Protein AF-A0A1Z5AXF0-F1 (afdb_monomer)

InterPro domains:
  IPR000525 Initiator Rep protein, WH1 domain [PF01051] (24-127)
  IPR036388 Winged helix-like DNA-binding domain superfamily [G3DSA:1.10.10.10] (21-133)
  IPR036390 Winged helix DNA-binding domain superfamily [SSF46785] (20-128)

Radius of gyration: 20.77 Å; Cα contacts (8 Å, |Δi|>4): 131; chains: 1; bounding box: 60×28×51 Å

Organism: Carnobacterium maltaromaticum (NCBI:txid2751)

Secondary structure (DSSP, 8-state):
-HHHHHHHHHHHHHHHHHHHHHHHHHHHHHHHHHHHTS-HHHHHHHHHHHHT--SSS--TTSEEEEEHHHHHHHTT--TTTHHHHHHHHHHHHHHH--EEEEEEETTEEEEEEE-SS-EEEE-SSSSEEEEE-

Sequence (133 aa):
MSSITEKAKNQKQVLTLNELSKRKVVEHNSLITSIAKMDKTPLKMFELAVSCINTEEPPKDNTVYLSKRDLFAFFKVSDNDKHSRFKEAVEKMQKTAYFQIKEVKEKGYEMTSIVPIPTVKWNSYNDELLIRV

Mean predicted aligned error: 8.21 Å

Nearest PDB structures (foldseek):
  6h24-assembly1_B  TM=7.010E-01  e=8.146E-05  Sphinx1.76-related DNA
  1hkq-assembly1_B  TM=7.388E-01  e=2.114E-04  Pseudomonas savastanoi
  6h24-assembly1_A  TM=6.659E-01  e=1.984E-04  Sphinx1.76-related DNA
  3hif-assembly1_A  TM=3.927E-01  e=2.424E+00  Escherichia coli

Foldseek 3Di:
DVVVVVVVVVVVVVVVVVVVVVVVVVVVVQQVVLLVQADPLLNVVVVVQVVQADPVDGDPQQKGKDFLVVSLVVVVDDPPCSVVVVVVSVVSNQPSRKGWDWDADPVGIDIDIDGQFPDWDDDDPDRIIMTHD

Structure (mmCIF, N/CA/C/O backbone):
data_AF-A0A1Z5AXF0-F1
#
_entry.id   AF-A0A1Z5AXF0-F1
#
loop_
_atom_site.group_PDB
_atom_site.id
_atom_site.type_symbol
_atom_site.label_atom_id
_atom_site.label_alt_id
_atom_site.label_comp_id
_atom_site.label_asym_id
_atom_site.label_entity_id
_atom_site.label_seq_id
_atom_site.pdbx_PDB_ins_code
_atom_site.Cartn_x
_atom_site.Cartn_y
_atom_site.Cartn_z
_atom_site.occupancy
_atom_site.B_iso_or_equiv
_atom_site.auth_seq_id
_atom_site.auth_comp_id
_atom_site.auth_asym_id
_atom_site.auth_atom_id
_atom_site.pdbx_PDB_model_num
ATOM 1 N N . MET A 1 1 ? -40.321 -13.750 31.524 1.00 54.62 1 MET A N 1
ATOM 2 C CA . MET A 1 1 ? -38.941 -13.251 31.739 1.00 54.62 1 MET A CA 1
ATOM 3 C C . MET A 1 1 ? -38.012 -13.456 30.538 1.00 54.6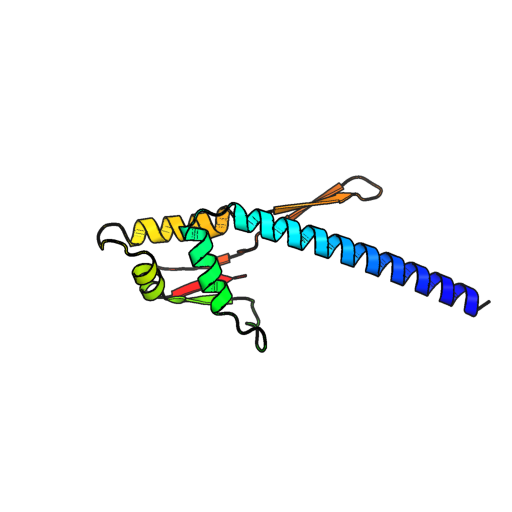2 1 MET A C 1
ATOM 5 O O . MET A 1 1 ? -37.090 -12.667 30.406 1.00 54.62 1 MET A O 1
ATOM 9 N N . SER A 1 2 ? -38.256 -14.413 29.630 1.00 60.00 2 SER A N 1
ATOM 10 C CA . SER A 1 2 ? -37.403 -14.650 28.445 1.00 60.00 2 SER A CA 1
ATOM 11 C C . SER A 1 2 ? -37.353 -13.478 27.449 1.00 60.00 2 SER A C 1
ATOM 13 O O . SER A 1 2 ? -36.277 -13.109 26.988 1.00 60.00 2 SER A O 1
ATOM 15 N N . SER A 1 3 ? -38.488 -12.826 27.176 1.00 61.31 3 SER A N 1
ATOM 16 C CA . SER A 1 3 ? -38.587 -11.756 26.165 1.00 61.31 3 SER A CA 1
ATOM 17 C C . SER A 1 3 ? -37.840 -10.462 26.530 1.00 61.31 3 SER A C 1
ATOM 19 O O . SER A 1 3 ? -37.501 -9.669 25.654 1.00 61.31 3 SER A O 1
ATOM 21 N N . ILE A 1 4 ? -37.584 -1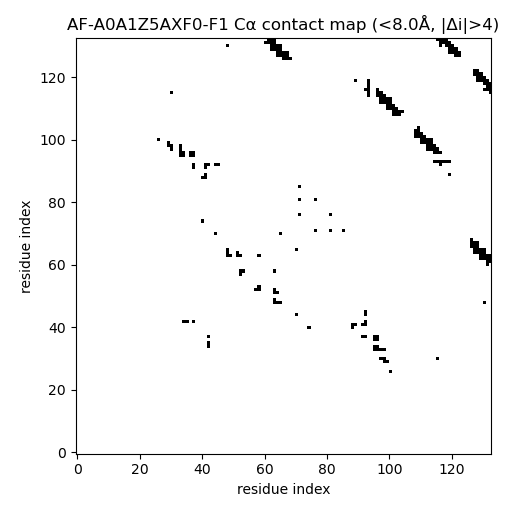0.221 27.822 1.00 65.12 4 ILE A N 1
ATOM 22 C CA . ILE A 1 4 ? -36.864 -9.028 28.307 1.00 65.12 4 ILE A CA 1
ATOM 23 C C . ILE A 1 4 ? -35.355 -9.212 28.106 1.00 65.12 4 ILE A C 1
ATOM 25 O O . ILE A 1 4 ? -34.673 -8.300 27.638 1.00 65.12 4 ILE A O 1
ATOM 29 N N . THR A 1 5 ? -34.842 -10.412 28.386 1.00 67.44 5 THR A N 1
ATOM 30 C CA . THR A 1 5 ? -33.434 -10.774 28.179 1.00 67.44 5 THR A CA 1
ATOM 31 C C . THR A 1 5 ? -33.061 -10.752 26.696 1.00 67.44 5 THR A C 1
ATOM 33 O O . THR A 1 5 ? -31.979 -10.292 26.335 1.00 67.44 5 THR A O 1
ATOM 36 N N . GLU A 1 6 ? -33.978 -11.180 25.827 1.00 72.19 6 GLU A N 1
ATOM 37 C CA . GLU A 1 6 ? -33.803 -11.166 24.373 1.00 72.19 6 GLU A CA 1
ATOM 38 C C . GLU A 1 6 ? -33.779 -9.736 23.802 1.00 72.19 6 GLU A C 1
ATOM 40 O O . GLU A 1 6 ? -32.862 -9.383 23.060 1.00 72.19 6 GLU A O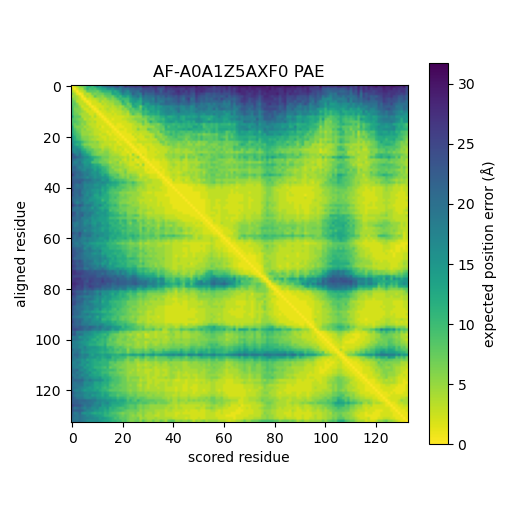 1
ATOM 45 N N . LYS A 1 7 ? -34.696 -8.856 24.240 1.00 75.12 7 LYS A N 1
ATOM 46 C CA . LYS A 1 7 ? -34.666 -7.425 23.880 1.00 75.12 7 LYS A CA 1
ATOM 47 C C . LYS A 1 7 ? -33.379 -6.729 24.338 1.00 75.12 7 LYS A C 1
ATOM 49 O O . LYS A 1 7 ? -32.808 -5.960 23.567 1.00 75.12 7 LYS A O 1
ATOM 54 N N . ALA A 1 8 ? -32.893 -7.015 25.548 1.00 73.75 8 ALA A N 1
ATOM 55 C CA . ALA A 1 8 ? -31.642 -6.449 26.062 1.00 73.75 8 ALA A CA 1
ATOM 56 C C . ALA A 1 8 ? -30.404 -6.945 25.287 1.00 73.75 8 ALA A C 1
ATOM 58 O O . ALA A 1 8 ? -29.482 -6.170 25.027 1.00 73.75 8 ALA A O 1
ATOM 59 N N . LYS A 1 9 ? -30.384 -8.221 24.878 1.00 77.81 9 LYS A N 1
ATOM 60 C CA . LYS A 1 9 ? -29.317 -8.789 24.038 1.00 77.81 9 LYS A CA 1
ATOM 61 C C . LYS A 1 9 ? -29.307 -8.153 22.644 1.00 77.81 9 LYS A C 1
ATOM 63 O O . LYS A 1 9 ? -28.245 -7.745 22.180 1.00 77.81 9 LYS A O 1
ATOM 68 N N . ASN A 1 10 ? -30.482 -7.980 22.036 1.00 77.00 10 ASN A N 1
ATOM 69 C CA . ASN A 1 10 ? -30.625 -7.325 20.735 1.00 77.00 10 ASN A CA 1
ATOM 70 C C . ASN A 1 10 ? -30.188 -5.852 20.791 1.00 77.00 10 ASN A C 1
ATOM 72 O O . ASN A 1 10 ? -29.467 -5.398 19.909 1.00 77.00 10 ASN A O 1
ATOM 76 N N . GLN A 1 11 ? -30.536 -5.113 21.852 1.00 77.25 11 GLN A N 1
ATOM 77 C CA . GLN A 1 11 ? -30.069 -3.732 22.041 1.00 77.25 11 GLN A CA 1
ATOM 78 C C . GLN A 1 11 ? -28.542 -3.636 22.162 1.00 77.25 11 GLN A C 1
ATOM 80 O O . GLN A 1 11 ? -27.938 -2.780 21.518 1.00 77.25 11 GLN A O 1
ATOM 85 N N . LYS A 1 12 ? -27.902 -4.534 22.926 1.00 78.81 12 LYS A N 1
ATOM 86 C CA . LYS A 1 12 ? -26.432 -4.591 23.005 1.00 78.81 12 LYS A CA 1
ATOM 87 C C . LYS A 1 12 ? -25.799 -4.884 21.644 1.00 78.81 12 LYS A C 1
ATOM 89 O O . LYS A 1 12 ? -24.860 -4.196 21.268 1.00 78.81 12 LYS A O 1
ATOM 94 N N . GLN A 1 13 ? -26.343 -5.836 20.886 1.00 77.69 13 GLN A N 1
ATOM 95 C CA . GLN A 1 13 ? -25.846 -6.172 19.548 1.00 77.69 13 GLN A CA 1
ATOM 96 C C . GLN A 1 13 ? -25.960 -4.990 18.571 1.00 77.69 13 GLN A C 1
ATOM 98 O O . GLN A 1 13 ? -25.030 -4.730 17.809 1.00 77.69 13 GLN A O 1
ATOM 103 N N . VAL A 1 14 ? -27.063 -4.236 18.622 1.00 79.50 14 VAL A N 1
ATOM 104 C CA . VAL A 1 14 ? -27.257 -3.023 17.807 1.00 79.50 14 VAL A CA 1
ATOM 105 C C . VAL A 1 14 ? -26.248 -1.930 18.176 1.00 79.50 14 VAL A C 1
ATOM 107 O O . VAL A 1 14 ? -25.691 -1.291 17.285 1.00 79.50 14 VAL A O 1
ATOM 110 N N . LEU A 1 15 ? -25.960 -1.736 19.468 1.00 79.62 15 LEU A N 1
ATOM 111 C CA . LEU A 1 15 ? -24.927 -0.794 19.917 1.00 79.62 15 LEU A CA 1
ATOM 112 C C . LEU A 1 15 ? -23.542 -1.183 19.384 1.00 79.62 15 LEU A C 1
ATOM 114 O O . LEU A 1 15 ? -22.855 -0.334 18.821 1.00 79.62 15 LEU A O 1
ATOM 118 N N . THR A 1 16 ? -23.172 -2.465 19.462 1.00 81.00 16 THR A N 1
ATOM 119 C CA . THR A 1 16 ? -21.890 -2.958 18.933 1.00 81.00 16 THR A CA 1
ATOM 120 C C . THR A 1 16 ? -21.777 -2.762 17.419 1.00 81.00 16 THR A C 1
ATOM 122 O O . THR A 1 16 ? -20.742 -2.320 16.927 1.00 81.00 16 THR A O 1
ATOM 125 N N . LEU A 1 17 ? -22.845 -3.032 16.661 1.00 83.06 17 LEU A N 1
ATOM 126 C CA . LEU A 1 17 ? -22.873 -2.794 15.211 1.00 83.06 17 LEU A CA 1
ATOM 127 C C . LEU A 1 17 ? -22.703 -1.306 14.864 1.00 83.06 17 LEU A C 1
ATOM 129 O O . LEU A 1 17 ? -22.012 -0.976 13.900 1.00 83.06 17 LEU A O 1
ATOM 133 N N . ASN A 1 18 ? -23.286 -0.407 15.662 1.00 83.06 18 ASN A N 1
ATOM 134 C CA . ASN A 1 18 ? -23.139 1.038 15.484 1.00 83.06 18 ASN A CA 1
ATOM 135 C C . ASN A 1 18 ? -21.723 1.537 15.808 1.00 83.06 18 ASN A C 1
ATOM 137 O O . ASN A 1 18 ? -21.231 2.463 15.165 1.00 83.06 18 ASN A O 1
ATOM 141 N N . GLU A 1 19 ? -21.052 0.953 16.797 1.00 84.88 19 GLU A N 1
ATOM 142 C CA . GLU A 1 19 ? -19.652 1.279 17.094 1.00 84.88 19 GLU A CA 1
ATOM 143 C C . GLU A 1 19 ? -18.715 0.788 15.986 1.00 84.88 19 GLU A C 1
ATOM 145 O O . GLU A 1 19 ? -17.863 1.548 15.521 1.00 84.88 19 GLU A O 1
ATOM 150 N N . LEU A 1 20 ? -18.934 -0.432 15.482 1.00 81.75 20 LEU A N 1
ATOM 151 C CA . LEU A 1 20 ? -18.200 -0.974 14.336 1.00 81.75 20 LEU A CA 1
ATOM 152 C C . LEU A 1 20 ? -18.393 -0.122 13.075 1.00 81.75 20 LEU A C 1
ATOM 154 O O . LEU A 1 20 ? -17.428 0.138 12.355 1.00 81.75 20 LEU A O 1
ATOM 158 N N . SER A 1 21 ? -19.613 0.355 12.810 1.00 81.50 21 SER A N 1
ATOM 159 C CA . SER A 1 21 ? -19.879 1.199 11.642 1.00 81.50 21 SER A CA 1
ATOM 160 C C . SER A 1 21 ? -19.183 2.560 11.748 1.00 81.50 21 SER A C 1
ATOM 162 O O . SER A 1 21 ? -18.541 2.988 10.788 1.00 81.50 21 SER A O 1
ATOM 164 N N . LYS A 1 22 ? -19.207 3.207 12.922 1.00 84.38 22 LYS A N 1
ATOM 165 C CA . LYS A 1 22 ? -18.455 4.449 13.181 1.00 84.38 22 LYS A CA 1
ATOM 166 C C . LYS A 1 22 ? -16.952 4.249 13.018 1.00 84.38 22 LYS A C 1
ATOM 168 O O . LYS A 1 22 ? -16.304 5.066 12.366 1.00 84.38 22 LYS A O 1
ATOM 173 N N . ARG A 1 23 ? -16.405 3.158 13.562 1.00 81.25 23 ARG A N 1
ATOM 174 C CA . ARG A 1 23 ? -14.986 2.811 13.417 1.00 81.25 23 ARG A CA 1
ATOM 175 C C . ARG A 1 23 ? -14.600 2.654 11.947 1.00 81.25 23 ARG A C 1
ATOM 177 O O . ARG A 1 23 ? -13.639 3.280 11.513 1.00 81.25 23 ARG A O 1
ATOM 184 N N . LYS A 1 24 ? -15.405 1.930 11.164 1.00 82.19 24 LYS A N 1
ATOM 185 C CA . LYS A 1 24 ? -15.194 1.757 9.719 1.00 82.19 24 LYS A CA 1
ATOM 186 C C . LYS A 1 24 ? -15.190 3.090 8.959 1.00 82.19 24 LYS A C 1
ATOM 188 O O . LYS A 1 24 ? -14.355 3.296 8.084 1.00 82.19 24 LYS A O 1
ATOM 193 N N . VAL A 1 25 ? -16.086 4.022 9.301 1.00 80.69 25 VAL A N 1
ATOM 194 C CA . VAL A 1 25 ? -16.116 5.366 8.689 1.00 80.69 25 VAL A CA 1
ATOM 195 C C . VAL A 1 25 ? -14.849 6.161 9.021 1.00 80.69 25 VAL A C 1
ATOM 197 O O . VAL A 1 25 ? -14.257 6.776 8.135 1.00 80.69 25 VAL A O 1
ATOM 200 N N . VAL A 1 26 ? -14.404 6.130 10.281 1.00 79.19 26 VAL A N 1
ATOM 201 C CA . VAL A 1 26 ? -13.167 6.804 10.712 1.00 79.19 26 VAL A CA 1
ATOM 202 C C . VAL A 1 26 ? -11.943 6.210 10.011 1.00 79.19 26 VAL A C 1
ATOM 204 O O . VAL A 1 26 ? -11.090 6.958 9.532 1.00 79.19 26 VAL A O 1
ATOM 207 N N . GLU A 1 27 ? -11.875 4.884 9.903 1.00 82.31 27 GLU A N 1
ATOM 208 C CA . GLU A 1 27 ? -10.823 4.155 9.189 1.00 82.31 27 GLU A CA 1
ATOM 209 C C . GLU A 1 27 ? -10.750 4.550 7.712 1.00 82.31 27 GLU A C 1
ATOM 211 O O . GLU A 1 27 ? -9.681 4.931 7.238 1.00 82.31 27 GLU A O 1
ATOM 216 N N . HIS A 1 28 ? -11.880 4.553 6.998 1.00 82.62 28 HIS A N 1
ATOM 217 C CA . HIS A 1 28 ? -11.924 4.961 5.592 1.00 82.62 28 HIS A CA 1
ATOM 218 C C . HIS A 1 28 ? -11.469 6.409 5.388 1.00 82.62 28 HIS A C 1
ATOM 220 O O . HIS A 1 28 ? -10.638 6.680 4.524 1.00 82.62 28 HIS A O 1
ATOM 226 N N . ASN A 1 29 ? -11.969 7.342 6.199 1.00 79.56 29 ASN A N 1
ATOM 227 C CA . ASN A 1 29 ? -11.598 8.753 6.081 1.00 79.56 29 ASN A CA 1
ATOM 228 C C . ASN A 1 29 ? -10.103 8.965 6.356 1.00 79.56 29 ASN A C 1
ATOM 230 O O . ASN A 1 29 ? -9.442 9.764 5.685 1.00 79.56 29 ASN A O 1
ATOM 234 N N . SER A 1 30 ? -9.559 8.220 7.319 1.00 84.00 30 SER A N 1
ATOM 235 C CA . SER A 1 30 ? -8.139 8.273 7.666 1.00 84.00 30 SER A CA 1
ATOM 236 C C . SER A 1 30 ? -7.268 7.667 6.565 1.00 84.00 30 SER A C 1
ATOM 238 O O . SER A 1 30 ? -6.242 8.251 6.220 1.00 84.00 30 SER A O 1
ATOM 240 N N . LEU A 1 31 ? -7.703 6.556 5.959 1.00 83.12 31 LEU A N 1
ATOM 241 C CA . LEU A 1 31 ? -7.052 5.936 4.806 1.00 83.12 31 LEU A CA 1
ATOM 242 C C . LEU A 1 31 ? -7.017 6.886 3.601 1.00 83.12 31 LEU A C 1
ATOM 244 O O . LEU A 1 31 ? -5.942 7.125 3.056 1.00 83.12 31 LEU A O 1
ATOM 248 N N . ILE A 1 32 ? -8.154 7.488 3.233 1.00 82.88 32 ILE A N 1
ATOM 249 C CA . ILE A 1 32 ? -8.250 8.457 2.124 1.00 82.88 32 ILE A CA 1
ATOM 250 C C . ILE A 1 32 ? -7.298 9.632 2.361 1.00 82.88 32 ILE A C 1
ATOM 252 O O . ILE A 1 32 ? -6.515 9.996 1.485 1.00 82.88 32 ILE A O 1
ATOM 256 N N . THR A 1 33 ? -7.318 10.194 3.571 1.00 82.56 33 THR A N 1
ATOM 257 C CA . THR A 1 33 ? -6.448 11.320 3.939 1.00 82.56 33 THR A CA 1
ATOM 258 C C . THR A 1 33 ? -4.970 10.925 3.916 1.00 82.56 33 THR A C 1
ATOM 260 O O . THR A 1 33 ? -4.124 11.729 3.540 1.00 82.56 33 THR A O 1
ATOM 263 N N . SER A 1 34 ? -4.639 9.694 4.314 1.00 81.94 34 SER A N 1
ATOM 264 C CA . SER A 1 34 ? -3.271 9.171 4.287 1.00 81.94 34 SER A CA 1
ATOM 265 C C . SER A 1 34 ? -2.755 9.005 2.856 1.00 81.94 34 SER A C 1
ATOM 267 O O . SER A 1 34 ? -1.656 9.457 2.545 1.00 81.94 34 SER A O 1
ATOM 269 N N . ILE A 1 35 ? -3.579 8.451 1.962 1.00 81.62 35 ILE A N 1
ATOM 270 C CA . ILE A 1 35 ? -3.251 8.307 0.537 1.00 81.62 35 ILE A CA 1
ATOM 271 C C . ILE A 1 35 ? -3.089 9.685 -0.122 1.00 81.62 35 ILE A C 1
ATOM 273 O O . ILE A 1 35 ? -2.152 9.888 -0.889 1.00 81.62 35 ILE A O 1
ATOM 277 N N . ALA A 1 36 ? -3.921 10.668 0.234 1.00 81.00 36 ALA A N 1
ATOM 278 C CA . ALA A 1 36 ? -3.821 12.033 -0.288 1.00 81.00 36 ALA A CA 1
ATOM 279 C C . ALA A 1 36 ? -2.513 12.763 0.089 1.00 81.00 36 ALA A C 1
ATOM 281 O O . ALA A 1 36 ? -2.166 13.751 -0.554 1.00 81.00 36 ALA A O 1
ATOM 282 N N . LYS A 1 37 ? -1.771 12.294 1.105 1.00 83.00 37 LYS A N 1
ATOM 283 C CA . LYS A 1 37 ? -0.446 12.836 1.465 1.00 83.00 37 LYS A CA 1
ATOM 284 C C . LYS A 1 37 ? 0.676 12.343 0.548 1.00 83.00 37 LYS A C 1
ATOM 286 O O . LYS A 1 37 ? 1.795 12.838 0.658 1.00 83.00 37 LYS A O 1
ATOM 291 N N . MET A 1 38 ? 0.421 11.352 -0.307 1.00 85.19 38 MET A N 1
ATOM 292 C CA . MET A 1 38 ? 1.420 10.841 -1.239 1.00 85.19 38 MET A CA 1
ATOM 293 C C . MET A 1 38 ? 1.757 11.866 -2.326 1.00 85.19 38 MET A C 1
ATOM 295 O O . MET A 1 38 ? 0.872 12.476 -2.925 1.00 85.19 38 MET A O 1
ATOM 299 N N . ASP A 1 39 ? 3.045 11.976 -2.657 1.00 85.50 39 ASP A N 1
ATOM 300 C CA . ASP A 1 39 ? 3.485 12.670 -3.867 1.00 85.50 39 ASP A CA 1
ATOM 301 C C . ASP A 1 39 ? 2.892 12.002 -5.122 1.00 85.50 39 ASP A C 1
ATOM 303 O O . ASP A 1 39 ? 2.594 10.804 -5.137 1.00 85.50 39 ASP A O 1
ATOM 3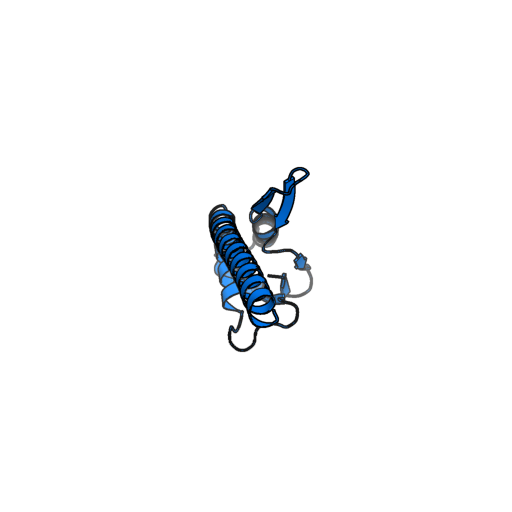07 N N . LYS A 1 40 ? 2.802 12.757 -6.225 1.00 86.88 40 LYS A N 1
ATOM 308 C CA . LYS A 1 40 ? 2.199 12.311 -7.497 1.00 86.88 40 LYS A CA 1
ATOM 309 C C . LYS A 1 40 ? 2.700 10.942 -7.980 1.00 86.88 40 LYS A C 1
ATOM 311 O O . LYS A 1 40 ? 1.911 10.144 -8.476 1.00 86.88 40 LYS A O 1
ATOM 316 N N . THR A 1 41 ? 4.001 10.676 -7.862 1.00 86.00 41 THR A N 1
ATOM 317 C CA . THR A 1 41 ? 4.609 9.425 -8.344 1.00 86.00 41 THR A CA 1
ATOM 318 C C . THR A 1 41 ? 4.238 8.222 -7.461 1.00 86.00 41 THR A C 1
ATOM 320 O O . THR A 1 41 ? 3.650 7.286 -8.002 1.00 86.00 41 THR A O 1
ATOM 323 N N . PRO A 1 42 ? 4.490 8.231 -6.135 1.00 87.62 42 PRO A N 1
ATOM 324 C CA . PRO A 1 42 ? 3.964 7.228 -5.207 1.00 87.62 42 PRO A CA 1
ATOM 325 C C . PRO A 1 42 ? 2.460 6.970 -5.325 1.00 87.62 42 PRO A C 1
ATOM 327 O O . PRO A 1 42 ? 2.049 5.814 -5.395 1.00 87.62 42 PRO A O 1
ATOM 330 N N . LEU A 1 43 ? 1.647 8.030 -5.413 1.00 88.50 43 LEU A N 1
ATOM 331 C CA . LEU A 1 43 ? 0.197 7.903 -5.558 1.00 88.50 43 LEU A CA 1
ATOM 332 C C . LEU A 1 43 ? -0.160 7.120 -6.820 1.00 88.50 43 LEU A C 1
ATOM 334 O O . LEU A 1 43 ? -0.982 6.209 -6.788 1.00 88.50 43 LEU A O 1
ATOM 338 N N . LYS A 1 44 ? 0.505 7.429 -7.935 1.00 87.06 44 LYS A N 1
ATOM 339 C CA . LYS A 1 44 ? 0.210 6.780 -9.206 1.00 87.06 44 LYS A CA 1
ATOM 340 C C . LYS A 1 44 ? 0.679 5.326 -9.270 1.00 87.06 44 LYS A C 1
ATOM 342 O O . LYS A 1 44 ? 0.019 4.504 -9.899 1.00 87.06 44 LYS A O 1
ATOM 347 N N . MET A 1 45 ? 1.783 5.000 -8.595 1.00 86.75 45 MET A N 1
ATOM 348 C CA . MET A 1 45 ? 2.200 3.610 -8.387 1.00 86.75 45 MET A CA 1
ATOM 349 C C . MET A 1 45 ? 1.170 2.827 -7.581 1.00 86.75 45 MET A C 1
ATOM 351 O O . MET A 1 45 ? 0.842 1.702 -7.944 1.00 86.75 45 MET A O 1
ATOM 355 N N . PHE A 1 46 ? 0.655 3.430 -6.509 1.00 87.88 46 PHE A N 1
ATOM 356 C CA . PHE A 1 46 ? -0.371 2.815 -5.680 1.00 87.88 46 PHE A CA 1
ATOM 357 C C . PHE A 1 46 ? -1.667 2.588 -6.467 1.00 87.88 46 PHE A C 1
ATOM 359 O O . PHE A 1 46 ? -2.209 1.488 -6.439 1.00 87.88 46 PHE A O 1
ATOM 366 N N . GLU A 1 47 ? -2.123 3.576 -7.241 1.00 87.81 47 GLU A N 1
ATOM 367 C CA . GLU A 1 47 ? -3.270 3.414 -8.144 1.00 87.81 47 GLU A CA 1
ATOM 368 C C . GLU A 1 47 ? -3.068 2.264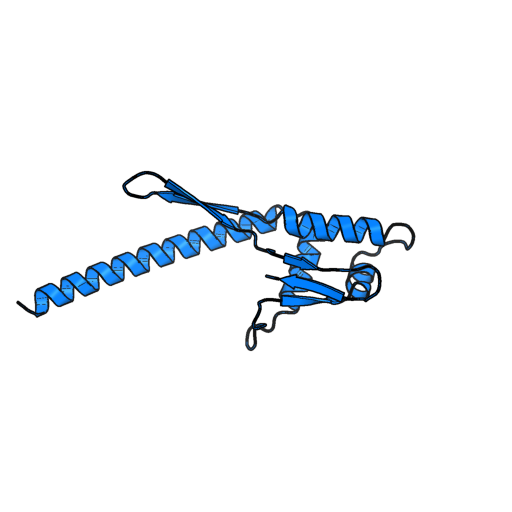 -9.136 1.00 87.81 47 GLU A C 1
ATOM 370 O O . GLU A 1 47 ? -3.986 1.475 -9.346 1.00 87.81 47 GLU A O 1
ATOM 375 N N . LEU A 1 48 ? -1.873 2.143 -9.729 1.00 88.50 48 LEU A N 1
ATOM 376 C CA . LEU A 1 48 ? -1.559 1.046 -10.643 1.00 88.50 48 LEU A CA 1
ATOM 377 C C . LEU A 1 48 ? -1.620 -0.308 -9.921 1.00 88.50 48 LEU A C 1
ATOM 379 O O . LEU A 1 48 ? -2.248 -1.234 -10.424 1.00 88.50 48 LEU A O 1
ATOM 383 N N . ALA A 1 49 ? -1.042 -0.405 -8.722 1.00 88.62 49 ALA A N 1
ATOM 384 C CA . ALA A 1 49 ? -1.092 -1.608 -7.894 1.00 88.62 49 ALA A CA 1
ATOM 385 C C . ALA A 1 49 ? -2.539 -2.031 -7.586 1.00 88.62 49 ALA A C 1
ATOM 387 O O . ALA A 1 49 ? -2.904 -3.189 -7.779 1.00 88.62 49 ALA A O 1
ATOM 388 N N . VAL A 1 50 ? -3.378 -1.079 -7.163 1.00 87.94 50 VAL A N 1
ATOM 389 C CA . VAL A 1 50 ? -4.796 -1.319 -6.858 1.00 87.94 50 VAL A CA 1
ATOM 390 C C . VAL A 1 50 ? -5.590 -1.662 -8.119 1.00 87.94 50 VAL A C 1
ATOM 392 O O . VAL A 1 50 ? -6.486 -2.497 -8.057 1.00 87.94 50 VAL A O 1
ATOM 395 N N . SER A 1 51 ? -5.242 -1.092 -9.277 1.00 88.62 51 SER A N 1
ATOM 396 C CA . SER A 1 51 ? -5.907 -1.411 -10.549 1.00 88.62 51 SER A CA 1
ATOM 397 C C . SER A 1 51 ? -5.712 -2.861 -11.000 1.00 88.62 51 SER A C 1
ATOM 399 O O . SER A 1 51 ? -6.515 -3.372 -11.775 1.00 88.62 51 SER A O 1
ATOM 401 N N . CYS A 1 52 ? -4.674 -3.538 -10.499 1.00 87.62 52 CYS A N 1
ATOM 402 C CA . CYS A 1 52 ? -4.428 -4.953 -10.764 1.00 87.62 52 CYS A CA 1
ATOM 403 C C . CYS A 1 52 ? -5.279 -5.890 -9.889 1.00 87.62 52 CYS A C 1
ATOM 405 O O . CYS A 1 52 ? -5.250 -7.102 -10.098 1.00 87.62 52 CYS A O 1
ATOM 407 N N . ILE A 1 53 ? -6.014 -5.364 -8.904 1.00 89.19 53 ILE A N 1
ATOM 408 C CA . ILE A 1 53 ? -6.871 -6.163 -8.025 1.00 89.19 53 ILE A CA 1
ATOM 409 C C . ILE A 1 53 ? -8.180 -6.465 -8.748 1.00 89.19 53 ILE A C 1
ATOM 411 O O . ILE A 1 53 ? -8.958 -5.565 -9.061 1.00 89.19 53 ILE A O 1
ATOM 415 N N . ASN A 1 54 ? -8.460 -7.751 -8.944 1.00 89.44 54 ASN A N 1
ATOM 416 C CA . ASN A 1 54 ? -9.792 -8.198 -9.317 1.00 89.44 54 ASN A CA 1
ATOM 417 C C . ASN A 1 54 ? -10.692 -8.183 -8.071 1.00 89.44 54 ASN A C 1
ATOM 419 O O . ASN A 1 54 ? -10.441 -8.914 -7.117 1.00 89.44 54 ASN A O 1
ATOM 423 N N . THR A 1 55 ? -11.735 -7.354 -8.060 1.00 87.94 55 THR A N 1
ATOM 424 C CA . THR A 1 55 ? -12.654 -7.247 -6.914 1.00 87.94 55 THR A CA 1
ATOM 425 C C . THR A 1 55 ? -13.552 -8.470 -6.742 1.00 87.94 55 THR A C 1
ATOM 427 O O . THR A 1 55 ? -13.993 -8.729 -5.626 1.00 87.94 55 THR A O 1
ATOM 430 N N . GLU A 1 56 ? -13.800 -9.227 -7.814 1.00 91.62 56 GLU A N 1
ATOM 431 C CA . GLU A 1 56 ? -14.586 -10.468 -7.774 1.00 91.62 56 GLU A CA 1
ATOM 432 C C . GLU A 1 56 ? -13.744 -11.659 -7.296 1.00 91.62 56 GLU A C 1
ATOM 434 O O . GLU A 1 56 ? -14.250 -12.577 -6.652 1.00 91.62 56 GLU A O 1
ATOM 439 N N . GLU A 1 57 ? -12.439 -11.628 -7.575 1.00 90.81 57 GLU A N 1
ATOM 440 C CA . GLU A 1 57 ? -11.478 -12.649 -7.154 1.00 90.81 57 GLU A CA 1
ATOM 441 C C . GLU A 1 57 ? -10.217 -11.991 -6.567 1.00 90.81 57 GLU A C 1
ATOM 443 O O . GLU A 1 57 ? -9.166 -11.940 -7.216 1.00 90.81 57 GLU A O 1
ATOM 448 N N . PRO A 1 58 ? -10.310 -11.431 -5.346 1.00 88.50 58 PRO A N 1
ATOM 449 C CA . PRO A 1 58 ? -9.190 -10.735 -4.731 1.00 88.50 58 PRO A CA 1
ATOM 450 C C . PRO A 1 58 ? -8.043 -11.702 -4.384 1.00 88.50 58 PRO A C 1
ATOM 452 O O . PRO A 1 58 ? -8.282 -12.865 -4.038 1.00 88.50 58 PRO A O 1
ATOM 455 N N . PRO A 1 59 ? -6.780 -11.237 -4.430 1.00 88.06 59 PRO A N 1
ATOM 456 C CA . PRO A 1 59 ? -5.624 -12.067 -4.111 1.00 88.06 59 PRO A CA 1
ATOM 457 C C . PRO A 1 59 ? -5.674 -12.557 -2.658 1.00 88.06 59 PRO A C 1
ATOM 459 O O . PRO A 1 59 ? -5.859 -11.775 -1.730 1.00 88.06 59 PRO A O 1
ATOM 462 N N . LYS A 1 60 ? -5.466 -13.863 -2.448 1.00 85.75 60 LYS A N 1
ATOM 463 C CA . LYS A 1 60 ? -5.634 -14.526 -1.136 1.00 85.75 60 LYS A CA 1
ATOM 464 C C . LYS A 1 60 ? -4.740 -13.969 -0.025 1.00 85.75 60 LYS A C 1
ATOM 466 O O . LYS A 1 60 ? -5.099 -14.042 1.145 1.00 85.75 60 LYS A O 1
ATOM 471 N N . ASP A 1 61 ? -3.562 -13.470 -0.375 1.00 88.31 61 ASP A N 1
ATOM 472 C CA . ASP A 1 61 ? -2.580 -12.896 0.548 1.00 88.31 61 ASP A CA 1
ATOM 473 C C . ASP A 1 61 ? -2.545 -11.357 0.505 1.00 88.31 61 ASP A C 1
ATOM 475 O O . ASP A 1 61 ? -1.705 -10.737 1.169 1.00 88.31 61 ASP A O 1
ATOM 479 N N . ASN A 1 62 ? -3.484 -10.759 -0.239 1.00 88.94 62 ASN A N 1
ATOM 480 C CA . ASN A 1 62 ? -3.543 -9.348 -0.601 1.00 88.94 62 ASN A CA 1
ATOM 481 C C . ASN A 1 62 ? -2.278 -8.847 -1.311 1.00 88.94 62 ASN A C 1
ATOM 483 O O . ASN A 1 62 ? -1.912 -7.681 -1.182 1.00 88.94 62 ASN A O 1
ATOM 487 N N . THR A 1 63 ? -1.577 -9.719 -2.038 1.00 91.19 63 THR A N 1
ATOM 488 C CA . THR A 1 63 ? -0.370 -9.335 -2.770 1.00 91.19 63 THR A CA 1
ATOM 489 C C . THR A 1 63 ? -0.674 -9.132 -4.248 1.00 91.19 63 THR A C 1
ATOM 491 O O . THR A 1 63 ? -1.232 -10.003 -4.913 1.00 91.19 63 THR A O 1
ATOM 494 N N . VAL A 1 64 ? -0.252 -7.988 -4.777 1.00 92.12 64 VAL A N 1
ATOM 495 C CA . VAL A 1 64 ? -0.281 -7.668 -6.204 1.00 92.12 64 VAL A CA 1
ATOM 496 C C . VAL A 1 64 ? 1.129 -7.629 -6.776 1.00 92.12 64 VAL A C 1
ATOM 498 O O . VAL A 1 64 ? 2.105 -7.329 -6.080 1.00 92.12 64 VAL A O 1
ATOM 501 N N . TYR A 1 65 ? 1.221 -7.931 -8.066 1.00 90.81 65 TYR A N 1
ATOM 502 C CA . TYR A 1 65 ? 2.468 -8.003 -8.813 1.00 90.81 65 TYR A CA 1
ATOM 503 C C . TYR A 1 65 ? 2.472 -6.904 -9.866 1.00 90.81 65 TYR A C 1
ATOM 505 O O . TYR A 1 65 ? 1.542 -6.801 -10.661 1.00 90.81 65 TYR A O 1
ATOM 513 N N . LEU A 1 66 ? 3.532 -6.103 -9.879 1.00 90.19 66 LEU A N 1
ATOM 514 C CA . LEU A 1 66 ? 3.781 -5.105 -10.910 1.00 90.19 66 LEU A CA 1
ATOM 515 C C . LEU A 1 66 ? 5.093 -5.407 -11.628 1.00 90.19 66 LEU A C 1
ATOM 517 O O . LEU A 1 66 ? 6.089 -5.777 -11.002 1.00 90.19 66 LEU A O 1
ATOM 521 N N . SER A 1 67 ? 5.103 -5.190 -12.940 1.00 89.25 67 SER A N 1
ATOM 522 C CA . SER A 1 67 ? 6.327 -5.187 -13.735 1.00 89.25 67 SER A CA 1
ATOM 523 C C . SER A 1 67 ? 7.097 -3.883 -13.509 1.00 89.25 67 SER A C 1
ATOM 525 O O . SER A 1 67 ? 6.551 -2.779 -13.611 1.00 89.25 67 SER A O 1
ATOM 527 N N . LYS A 1 68 ? 8.400 -3.990 -13.231 1.00 88.50 68 LYS A N 1
ATOM 528 C CA . LYS A 1 68 ? 9.300 -2.834 -13.159 1.00 88.50 68 LYS A CA 1
ATOM 529 C C . LYS A 1 68 ? 9.433 -2.162 -14.522 1.00 88.50 68 LYS A C 1
ATOM 531 O O . LYS A 1 68 ? 9.516 -0.938 -14.563 1.00 88.50 68 LYS A O 1
ATOM 536 N N . ARG A 1 69 ? 9.405 -2.919 -15.625 1.00 87.56 69 ARG A N 1
ATOM 537 C CA . ARG A 1 69 ? 9.365 -2.361 -16.989 1.00 87.56 69 ARG A CA 1
ATOM 538 C C . ARG A 1 69 ? 8.145 -1.475 -17.209 1.00 87.56 69 ARG A C 1
ATOM 540 O O . ARG A 1 69 ? 8.320 -0.342 -17.656 1.00 87.56 69 ARG A O 1
ATOM 547 N N . ASP A 1 70 ? 6.956 -1.943 -16.837 1.00 84.38 70 ASP A N 1
ATOM 548 C CA . ASP A 1 70 ? 5.723 -1.156 -16.981 1.00 84.38 70 ASP A CA 1
ATOM 549 C C . ASP A 1 70 ? 5.776 0.115 -16.127 1.00 84.38 70 ASP A C 1
ATOM 551 O O . ASP A 1 70 ? 5.428 1.206 -16.584 1.00 84.38 70 ASP A O 1
ATOM 555 N N . LEU A 1 71 ? 6.314 0.007 -14.909 1.00 83.81 71 LEU A N 1
ATOM 556 C CA . LEU A 1 71 ? 6.546 1.155 -14.036 1.00 83.81 71 LEU A CA 1
ATOM 557 C C . LEU A 1 71 ? 7.550 2.154 -14.634 1.00 83.81 71 LEU A C 1
ATOM 559 O O . LEU A 1 71 ? 7.296 3.358 -14.627 1.00 83.81 71 LEU A O 1
ATOM 563 N N . PHE A 1 72 ? 8.674 1.693 -15.190 1.00 84.00 72 PHE A N 1
ATOM 564 C CA . PHE A 1 72 ? 9.660 2.574 -15.827 1.00 84.00 72 PHE A CA 1
ATOM 565 C C . PHE A 1 72 ? 9.085 3.291 -17.050 1.00 84.00 72 PHE A C 1
ATOM 567 O O . PHE A 1 72 ? 9.293 4.497 -17.200 1.00 84.00 72 PHE A O 1
ATOM 574 N N . ALA A 1 73 ? 8.322 2.583 -17.888 1.00 82.12 73 ALA A N 1
ATOM 575 C CA . ALA A 1 73 ? 7.619 3.184 -19.016 1.00 82.12 73 ALA A CA 1
ATOM 576 C C . ALA A 1 73 ? 6.635 4.265 -18.539 1.00 82.12 73 ALA A C 1
ATOM 578 O O . ALA A 1 73 ? 6.575 5.360 -19.106 1.00 82.12 73 ALA A O 1
ATOM 579 N N . PHE A 1 74 ? 5.926 3.997 -17.440 1.00 74.69 74 PHE A N 1
ATOM 580 C CA . PHE A 1 74 ? 4.975 4.925 -16.846 1.00 74.69 74 PHE A CA 1
ATOM 581 C C . PHE A 1 74 ? 5.634 6.220 -16.332 1.00 74.69 74 PHE A C 1
ATOM 583 O O . PHE A 1 74 ? 5.094 7.314 -16.517 1.00 74.69 74 PHE A O 1
ATOM 590 N N . PHE A 1 75 ? 6.825 6.138 -15.728 1.00 71.81 75 PHE A N 1
ATOM 591 C CA . PHE A 1 75 ? 7.514 7.313 -15.178 1.00 71.81 75 PHE A CA 1
ATOM 592 C C . PHE A 1 75 ? 8.179 8.221 -16.219 1.00 71.81 75 PHE A C 1
ATOM 594 O O . PHE A 1 75 ? 8.688 9.276 -15.835 1.00 71.81 75 PHE A O 1
ATOM 601 N N . LYS A 1 76 ? 8.192 7.846 -17.510 1.00 70.94 76 LYS A N 1
ATOM 602 C CA . LYS A 1 76 ? 8.919 8.56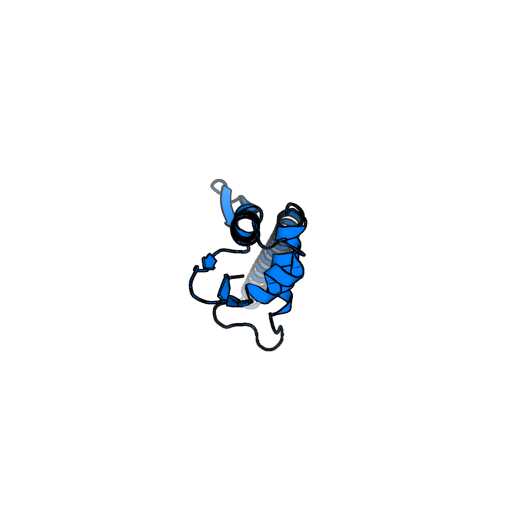8 -18.576 1.00 70.94 76 LYS A CA 1
ATOM 603 C C . LYS A 1 76 ? 10.374 8.879 -18.183 1.00 70.94 76 LYS A C 1
ATOM 605 O O . LYS A 1 76 ? 10.872 9.979 -18.421 1.00 70.94 76 LYS A O 1
ATOM 610 N N . VAL A 1 77 ? 11.031 7.943 -17.500 1.00 63.34 77 VAL A N 1
ATOM 611 C CA . VAL A 1 77 ? 12.382 8.142 -16.958 1.00 63.34 77 VAL A CA 1
ATOM 612 C C . VAL A 1 77 ? 13.443 7.998 -18.043 1.00 63.34 77 VAL A C 1
ATOM 614 O O . VAL A 1 77 ? 13.355 7.117 -18.894 1.00 63.34 77 VAL A O 1
ATOM 617 N N . SER A 1 78 ? 14.468 8.851 -17.988 1.00 65.81 78 SER A N 1
ATOM 618 C CA . SER A 1 78 ? 15.718 8.630 -18.714 1.00 65.81 78 SER A CA 1
ATOM 619 C C . SER A 1 78 ? 16.461 7.428 -18.122 1.00 65.81 78 SER A C 1
ATOM 621 O O . SER A 1 78 ? 16.352 7.139 -16.927 1.00 65.81 78 SER A O 1
ATOM 623 N N . ASP A 1 79 ? 17.236 6.726 -18.950 1.00 69.50 79 ASP A N 1
ATOM 624 C CA . ASP A 1 79 ? 17.892 5.478 -18.542 1.00 69.50 79 ASP A CA 1
ATOM 625 C C . ASP A 1 79 ? 18.875 5.636 -17.372 1.00 69.50 79 ASP A C 1
ATOM 627 O O . ASP A 1 79 ? 19.025 4.702 -16.583 1.00 69.50 79 ASP A O 1
ATOM 631 N N . ASN A 1 80 ? 19.496 6.810 -17.220 1.00 76.06 80 ASN A N 1
ATOM 632 C CA . ASN A 1 80 ? 20.578 7.028 -16.255 1.00 76.06 80 ASN A CA 1
ATOM 633 C C . ASN A 1 80 ? 20.118 6.992 -14.786 1.00 76.06 80 ASN A C 1
ATOM 635 O O . ASN A 1 80 ? 20.842 6.468 -13.945 1.00 76.06 80 ASN A O 1
ATOM 639 N N . ASP A 1 81 ? 18.905 7.467 -14.475 1.00 78.12 81 ASP A N 1
ATOM 640 C CA . ASP A 1 81 ? 18.435 7.596 -13.082 1.00 78.12 81 ASP A CA 1
ATOM 641 C C . ASP A 1 81 ? 17.247 6.682 -12.743 1.00 78.12 81 ASP A C 1
ATOM 643 O O . ASP A 1 81 ? 16.727 6.712 -11.622 1.00 78.12 81 ASP A O 1
ATOM 647 N N . LYS A 1 82 ? 16.796 5.849 -13.693 1.00 82.00 82 LYS A N 1
ATOM 648 C CA . LYS A 1 82 ? 15.558 5.058 -13.558 1.00 82.00 82 LYS A CA 1
ATOM 649 C C . LYS A 1 82 ? 15.520 4.193 -12.296 1.00 82.00 82 LYS A C 1
ATOM 651 O O . LYS A 1 82 ? 14.500 4.149 -11.612 1.00 82.00 82 LYS A O 1
ATOM 656 N N . HIS A 1 83 ? 16.636 3.553 -11.947 1.00 84.62 83 HIS A N 1
ATOM 657 C CA . HIS A 1 83 ? 16.711 2.640 -10.805 1.00 84.62 83 HIS A CA 1
ATOM 658 C C . HIS A 1 83 ? 16.668 3.379 -9.463 1.00 84.62 83 HIS A C 1
ATOM 660 O O . HIS A 1 83 ? 15.941 2.966 -8.558 1.00 84.62 83 HIS A O 1
ATOM 666 N N . SER A 1 84 ? 17.395 4.493 -9.344 1.00 85.38 84 SER A N 1
ATOM 667 C CA . SER A 1 84 ? 17.398 5.328 -8.137 1.00 85.38 84 SER A CA 1
ATOM 668 C C . SER A 1 84 ? 16.021 5.938 -7.890 1.00 85.38 84 SER A C 1
ATOM 670 O O . SER A 1 84 ? 15.499 5.854 -6.779 1.00 85.38 84 SER A O 1
ATOM 672 N N . ARG A 1 85 ? 15.381 6.465 -8.942 1.00 82.88 85 ARG A N 1
ATOM 673 C CA . ARG A 1 85 ? 14.032 7.044 -8.849 1.00 82.88 85 ARG A CA 1
ATOM 674 C C . ARG A 1 85 ? 12.968 6.005 -8.535 1.00 82.88 85 ARG A C 1
ATOM 676 O O . ARG A 1 85 ? 12.056 6.291 -7.768 1.00 82.88 85 ARG A O 1
ATOM 683 N N . PHE A 1 86 ? 13.089 4.803 -9.091 1.00 87.19 86 PHE A N 1
ATOM 684 C CA . PHE A 1 86 ? 12.213 3.691 -8.740 1.00 87.19 86 PHE A CA 1
ATOM 685 C C . PHE A 1 86 ? 12.319 3.330 -7.265 1.00 87.19 86 PHE A C 1
ATOM 687 O O . PHE A 1 86 ? 11.299 3.254 -6.587 1.00 87.19 86 PHE A O 1
ATOM 694 N N . LYS A 1 87 ? 13.543 3.161 -6.755 1.00 89.06 87 LYS A N 1
ATOM 695 C CA . LYS A 1 87 ? 13.766 2.865 -5.339 1.00 89.06 87 LYS A CA 1
ATOM 696 C C . LYS A 1 87 ? 13.164 3.953 -4.452 1.00 89.06 87 LYS A C 1
ATOM 698 O O . LYS A 1 87 ? 12.436 3.639 -3.517 1.00 89.06 87 LYS A O 1
ATOM 703 N N . GLU A 1 88 ? 13.415 5.219 -4.778 1.00 88.56 88 GLU A N 1
ATOM 704 C CA . GLU A 1 88 ? 12.858 6.356 -4.045 1.00 88.56 88 GLU A CA 1
ATOM 705 C C . GLU A 1 88 ? 11.323 6.361 -4.077 1.00 88.56 88 GLU A C 1
ATOM 707 O O . GLU A 1 88 ? 10.685 6.538 -3.040 1.00 88.56 88 GLU A O 1
ATOM 712 N N . ALA A 1 89 ? 10.718 6.131 -5.244 1.00 87.06 89 ALA A N 1
ATOM 713 C CA . ALA A 1 89 ? 9.270 6.113 -5.400 1.00 87.06 89 ALA A CA 1
ATOM 714 C C . ALA A 1 89 ? 8.623 4.961 -4.620 1.00 87.06 89 ALA A C 1
ATOM 716 O O . ALA A 1 89 ? 7.643 5.190 -3.915 1.00 87.06 89 ALA A O 1
ATOM 717 N N . VAL A 1 90 ? 9.204 3.757 -4.678 1.00 89.50 90 VAL A N 1
ATOM 718 C CA . VAL A 1 90 ? 8.757 2.591 -3.902 1.00 89.50 90 VAL A CA 1
ATOM 719 C C . VAL A 1 90 ? 8.855 2.859 -2.399 1.00 89.50 90 VAL A C 1
ATOM 721 O O . VAL A 1 90 ? 7.900 2.608 -1.663 1.00 89.50 90 VAL A O 1
ATOM 724 N N . GLU A 1 91 ? 9.982 3.403 -1.931 1.00 89.44 91 GLU A N 1
ATOM 725 C CA . GLU A 1 91 ? 10.167 3.718 -0.513 1.00 89.44 91 GLU A CA 1
ATOM 726 C C . GLU A 1 91 ? 9.197 4.799 -0.028 1.00 89.44 91 GLU A C 1
ATOM 728 O O . GLU A 1 91 ? 8.605 4.655 1.042 1.00 89.44 91 GLU A O 1
ATOM 733 N N . LYS A 1 92 ? 9.008 5.869 -0.808 1.00 89.62 92 LYS A N 1
ATOM 734 C CA . LYS A 1 92 ? 8.048 6.935 -0.491 1.00 89.62 92 LYS A CA 1
ATOM 735 C C . LYS A 1 92 ? 6.616 6.411 -0.484 1.00 89.62 92 LYS A C 1
ATOM 737 O O . LYS A 1 92 ? 5.859 6.733 0.422 1.00 89.62 92 LYS A O 1
ATOM 742 N N . MET A 1 93 ? 6.253 5.563 -1.442 1.00 88.25 93 MET A N 1
ATOM 743 C CA . MET A 1 93 ? 4.933 4.934 -1.493 1.00 88.25 93 MET A CA 1
ATOM 744 C C . MET A 1 93 ? 4.638 4.137 -0.219 1.00 88.25 93 MET A C 1
ATOM 746 O O . MET A 1 93 ? 3.569 4.306 0.362 1.00 88.25 93 MET A O 1
ATOM 750 N N . GLN A 1 94 ? 5.598 3.346 0.269 1.00 88.75 94 GLN A N 1
ATOM 751 C CA . GLN A 1 94 ? 5.420 2.575 1.501 1.00 88.75 94 GLN A CA 1
ATOM 752 C C . GLN A 1 94 ? 5.413 3.449 2.768 1.00 88.75 94 GLN A C 1
ATOM 754 O O . GLN A 1 94 ? 4.633 3.199 3.683 1.00 88.75 94 GLN A O 1
ATOM 759 N N . LYS A 1 95 ? 6.290 4.459 2.854 1.00 86.88 95 LYS A N 1
ATOM 760 C CA . LYS A 1 95 ? 6.501 5.245 4.086 1.00 86.88 95 LYS A CA 1
ATOM 761 C C . LYS A 1 95 ? 5.494 6.383 4.277 1.00 86.88 95 LYS A C 1
ATOM 763 O O . LYS A 1 95 ? 5.249 6.780 5.414 1.00 86.88 95 LYS A O 1
ATOM 768 N N . THR A 1 96 ? 4.934 6.930 3.199 1.00 80.56 96 THR A N 1
ATOM 769 C CA . THR A 1 96 ? 4.063 8.116 3.274 1.00 80.56 96 THR A CA 1
ATOM 770 C C . THR A 1 96 ? 2.615 7.760 3.609 1.00 80.56 96 THR A C 1
ATOM 772 O O . THR A 1 96 ? 1.928 8.541 4.268 1.00 80.56 96 THR A O 1
ATOM 775 N N . ALA A 1 97 ? 2.160 6.564 3.232 1.00 72.00 97 ALA A N 1
ATOM 776 C CA . ALA A 1 97 ? 0.863 6.053 3.646 1.00 72.00 97 ALA A CA 1
ATOM 777 C C . ALA A 1 97 ? 0.970 5.359 5.004 1.00 72.00 97 ALA A C 1
ATOM 779 O O . ALA A 1 97 ? 1.282 4.177 5.103 1.00 72.00 97 ALA A O 1
ATOM 780 N N . TYR A 1 98 ? 0.676 6.096 6.066 1.00 84.94 98 TYR A N 1
ATOM 781 C CA . TYR A 1 98 ? 0.214 5.504 7.313 1.00 84.94 98 TYR A CA 1
ATOM 782 C C . TYR A 1 98 ? -0.791 6.433 7.990 1.00 84.94 98 TYR A C 1
ATOM 784 O O . TYR A 1 98 ? -0.836 7.644 7.737 1.00 84.94 98 TYR A O 1
ATOM 792 N N . PHE A 1 99 ? -1.634 5.866 8.835 1.00 84.94 99 PHE A N 1
ATOM 793 C CA . PHE A 1 99 ? -2.509 6.629 9.707 1.00 84.94 99 PHE A CA 1
ATOM 794 C C . PHE A 1 99 ? -2.638 5.943 11.054 1.00 84.94 99 PHE A C 1
ATOM 796 O O . PHE A 1 99 ? -2.236 4.799 11.253 1.00 84.94 99 PHE A O 1
ATOM 803 N N . GLN A 1 100 ? -3.160 6.697 12.002 1.00 87.38 100 GLN A N 1
ATOM 804 C CA . GLN A 1 100 ? -3.194 6.330 13.397 1.00 87.38 100 GLN A CA 1
ATOM 805 C C . GLN A 1 100 ? -4.623 6.488 13.897 1.00 87.38 100 GLN A C 1
ATOM 807 O O . GLN A 1 100 ? -5.232 7.541 13.719 1.00 87.38 100 GLN A O 1
ATOM 812 N N . ILE A 1 101 ? -5.156 5.431 14.501 1.00 86.75 101 ILE A N 1
ATOM 813 C CA . ILE A 1 101 ? -6.477 5.430 15.122 1.00 86.75 101 ILE A CA 1
ATOM 814 C C . ILE A 1 101 ? -6.290 5.455 16.626 1.00 86.75 101 ILE A C 1
ATOM 816 O O . ILE A 1 101 ? -5.588 4.612 17.185 1.00 86.75 101 ILE A O 1
ATOM 820 N N . LYS A 1 102 ? -6.960 6.409 17.267 1.00 88.62 102 LYS A N 1
ATOM 821 C CA . LYS A 1 102 ? -7.063 6.494 18.717 1.00 88.62 102 LYS A CA 1
ATOM 822 C C . LYS A 1 102 ? -8.432 5.986 19.152 1.00 88.62 102 LYS A C 1
ATOM 824 O O . LYS A 1 102 ? -9.445 6.603 18.831 1.00 88.62 102 LYS A O 1
ATOM 829 N N . GLU A 1 103 ? -8.459 4.903 19.915 1.00 86.88 103 GLU A N 1
ATOM 830 C CA . GLU A 1 103 ? -9.674 4.347 20.511 1.00 86.88 103 GLU A CA 1
ATOM 831 C C . GLU A 1 103 ? -9.688 4.664 22.011 1.00 86.88 103 GLU A C 1
ATOM 833 O O . GLU A 1 103 ? -8.774 4.285 22.741 1.00 86.88 103 GLU A O 1
ATOM 838 N N . VAL A 1 104 ? -10.694 5.406 22.482 1.00 87.56 104 VAL A N 1
ATOM 839 C CA . VAL A 1 104 ? -10.842 5.721 23.913 1.00 87.56 104 VAL A CA 1
ATOM 840 C C . VAL A 1 104 ? -11.505 4.533 24.608 1.00 87.56 104 VAL A C 1
ATOM 842 O O . VAL A 1 104 ? -12.582 4.103 24.206 1.00 87.56 104 VAL A O 1
ATOM 845 N N . LYS A 1 105 ? -10.863 4.010 25.653 1.00 86.44 105 LYS A N 1
ATOM 846 C CA . LYS A 1 105 ? -11.338 2.891 26.479 1.00 86.44 105 LYS A CA 1
ATOM 847 C C . LYS A 1 105 ? -11.571 3.364 27.913 1.00 86.44 105 LYS A C 1
ATOM 849 O O . LYS A 1 105 ? -11.070 4.409 28.316 1.00 86.44 105 LYS A O 1
ATOM 854 N N . GLU A 1 106 ? -12.264 2.564 28.723 1.00 84.31 106 GLU A N 1
ATOM 855 C CA . GLU A 1 106 ? -12.586 2.914 30.120 1.00 84.31 106 GLU A CA 1
ATOM 856 C C . GLU A 1 106 ? -11.356 3.298 30.968 1.00 84.31 106 GLU A C 1
ATOM 858 O O . GLU A 1 106 ? -11.461 4.127 31.866 1.00 84.31 106 GLU A O 1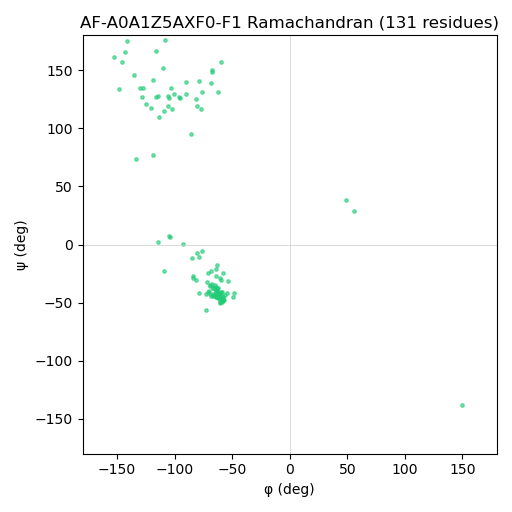
ATOM 863 N N . LYS A 1 107 ? -10.180 2.720 30.673 1.00 89.38 107 LYS A N 1
ATOM 864 C CA . LYS A 1 107 ? -8.923 2.950 31.412 1.00 89.38 107 LYS A CA 1
ATOM 865 C C . LYS A 1 107 ? -7.908 3.853 30.691 1.00 89.38 107 LYS A C 1
ATOM 867 O O . LYS A 1 107 ? -6.776 3.954 31.155 1.00 89.38 107 LYS A O 1
ATOM 872 N N . GLY A 1 108 ? -8.253 4.474 29.558 1.00 91.88 108 GLY A N 1
ATOM 873 C CA . GLY A 1 108 ? -7.312 5.306 28.795 1.00 91.88 108 GLY A CA 1
ATOM 874 C C . GLY A 1 108 ? -7.582 5.325 27.292 1.00 91.88 108 GLY A C 1
ATOM 875 O O . GLY A 1 108 ? -8.725 5.419 26.858 1.00 91.88 108 GLY A O 1
ATOM 876 N N . TYR A 1 109 ? -6.529 5.256 26.478 1.00 91.00 109 TYR A N 1
ATOM 877 C CA . TYR A 1 109 ? -6.657 5.157 25.024 1.00 91.00 109 TYR A CA 1
ATOM 878 C C . TYR A 1 109 ? -5.708 4.104 24.453 1.00 91.00 109 TYR A C 1
ATOM 880 O O . TYR A 1 109 ? -4.595 3.928 24.942 1.00 91.00 109 TYR A O 1
ATOM 888 N N . GLU A 1 110 ? -6.154 3.426 23.402 1.00 91.62 110 GLU A N 1
ATOM 889 C CA . GLU A 1 110 ? -5.330 2.554 22.573 1.00 91.62 110 GLU A CA 1
ATOM 890 C C . GLU A 1 110 ? -4.997 3.274 21.268 1.00 91.62 110 GLU A C 1
ATOM 892 O O . GLU A 1 110 ? -5.860 3.904 20.654 1.00 91.62 110 GLU A O 1
ATOM 897 N N . MET A 1 111 ? -3.728 3.208 20.871 1.00 91.56 111 MET A N 1
ATOM 898 C CA . MET A 1 111 ? -3.243 3.757 19.614 1.00 91.56 111 MET A CA 1
ATOM 899 C C . MET A 1 111 ? -2.879 2.616 18.663 1.00 91.56 111 MET A C 1
ATOM 901 O O . MET A 1 111 ? -1.918 1.890 18.904 1.00 91.56 111 MET A O 1
ATOM 905 N N . THR A 1 112 ? -3.599 2.501 17.549 1.00 89.00 112 THR A N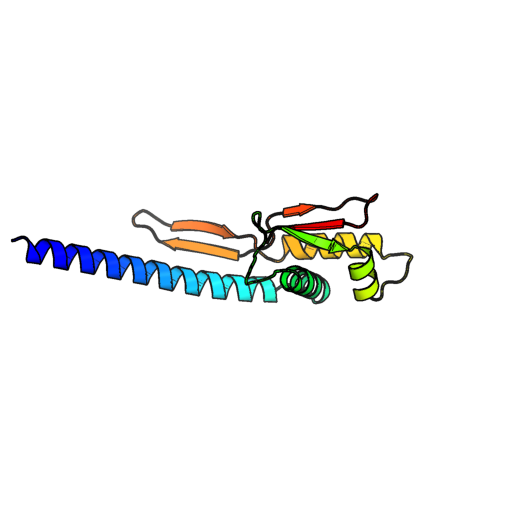 1
ATOM 906 C CA . THR A 1 112 ? -3.275 1.571 16.460 1.00 89.00 112 THR A CA 1
ATOM 907 C C . THR A 1 112 ? -2.678 2.333 15.280 1.00 89.00 112 THR A C 1
ATOM 909 O O . THR A 1 112 ? -3.283 3.280 14.782 1.00 89.00 112 THR A O 1
ATOM 912 N N . SER A 1 113 ? -1.499 1.917 14.813 1.00 88.88 113 SER A N 1
ATOM 913 C CA . SER A 1 113 ? -0.899 2.428 13.575 1.00 88.88 113 SER A CA 1
ATOM 914 C C . SER A 1 113 ? -1.232 1.492 12.419 1.00 88.88 113 SER A C 1
ATOM 916 O O . SER A 1 113 ? -0.974 0.294 12.507 1.00 88.88 113 SER A O 1
ATOM 918 N N . ILE A 1 114 ? -1.778 2.039 11.338 1.00 85.56 114 ILE A N 1
ATOM 919 C CA . ILE A 1 114 ? -2.165 1.301 10.137 1.00 85.56 114 ILE A CA 1
ATOM 920 C C . ILE A 1 114 ? -1.323 1.789 8.966 1.00 85.56 114 ILE A C 1
ATOM 922 O O . ILE A 1 114 ? -1.265 2.986 8.684 1.00 85.56 114 ILE A O 1
ATOM 926 N N . VAL A 1 115 ? -0.683 0.841 8.286 1.00 87.75 115 VAL A N 1
ATOM 927 C CA . VAL A 1 115 ? 0.111 1.067 7.076 1.00 87.75 115 VAL A CA 1
ATOM 928 C C . VAL A 1 115 ? -0.615 0.363 5.927 1.00 87.75 115 VAL A C 1
ATOM 930 O O . VAL A 1 115 ? -0.633 -0.866 5.918 1.00 87.75 115 VAL A O 1
ATOM 933 N N . PRO A 1 116 ? -1.223 1.099 4.979 1.00 84.50 116 PRO A N 1
ATOM 934 C 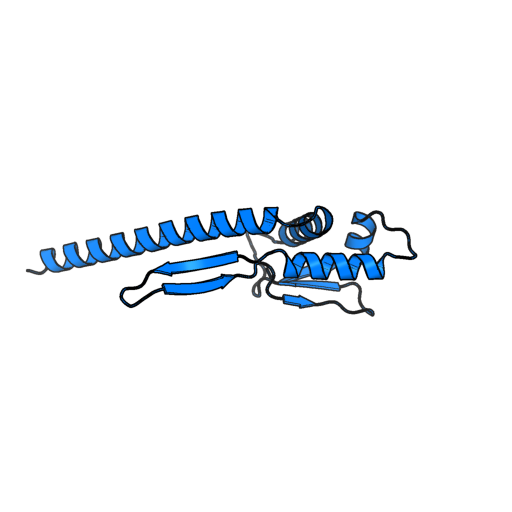CA . PRO A 1 116 ? -1.921 0.535 3.821 1.00 84.50 116 PRO A CA 1
ATOM 935 C C . PRO A 1 116 ? -1.047 -0.353 2.935 1.00 84.50 116 PRO A C 1
ATOM 937 O O . PRO A 1 116 ? -1.561 -1.210 2.236 1.00 84.50 116 PRO A O 1
ATOM 940 N N . ILE A 1 117 ? 0.272 -0.149 2.955 1.00 89.88 117 ILE A N 1
ATOM 941 C CA . ILE A 1 117 ? 1.231 -0.968 2.212 1.00 89.88 117 ILE A CA 1
ATOM 942 C C . ILE A 1 117 ? 2.180 -1.629 3.217 1.00 89.88 117 ILE A C 1
ATOM 944 O O . ILE A 1 117 ? 3.304 -1.161 3.427 1.00 89.88 117 ILE A O 1
ATOM 948 N N . PRO A 1 118 ? 1.745 -2.693 3.913 1.00 89.44 118 PRO A N 1
ATOM 949 C CA . PRO A 1 118 ? 2.534 -3.300 4.980 1.00 89.44 118 PRO A CA 1
ATOM 950 C C . PRO A 1 118 ? 3.843 -3.914 4.477 1.00 89.44 118 PRO A C 1
ATOM 952 O O . PRO A 1 118 ? 4.802 -4.044 5.238 1.00 89.44 118 PRO A O 1
ATOM 955 N N . THR A 1 119 ? 3.915 -4.340 3.215 1.00 91.50 119 THR A N 1
ATOM 956 C CA . THR A 1 119 ? 5.106 -5.008 2.680 1.00 91.50 119 THR A CA 1
ATOM 957 C C . THR A 1 119 ? 5.286 -4.711 1.202 1.00 91.50 119 THR A C 1
ATOM 959 O O . THR A 1 119 ? 4.356 -4.860 0.416 1.00 91.50 119 THR A O 1
ATOM 962 N N . VAL A 1 120 ? 6.516 -4.366 0.822 1.00 92.06 120 VAL A N 1
ATOM 963 C CA . VAL A 1 120 ? 6.943 -4.269 -0.574 1.00 92.06 120 VAL A CA 1
ATOM 964 C C . VAL A 1 120 ? 8.212 -5.094 -0.761 1.00 92.06 120 VAL A C 1
ATOM 966 O O . VAL A 1 120 ? 9.120 -5.017 0.068 1.00 92.06 120 VAL A O 1
ATOM 969 N N . LYS A 1 121 ? 8.292 -5.894 -1.829 1.00 93.50 121 LYS A N 1
ATOM 970 C CA . LYS A 1 121 ? 9.496 -6.666 -2.172 1.00 93.50 121 LYS A CA 1
ATOM 971 C C . LYS A 1 121 ? 9.872 -6.453 -3.628 1.00 93.50 121 LYS A C 1
ATOM 973 O O . LYS A 1 121 ? 9.036 -6.537 -4.519 1.00 93.50 121 LYS A O 1
ATOM 978 N N . TRP A 1 122 ? 11.152 -6.222 -3.863 1.00 93.50 122 TRP A N 1
ATOM 979 C CA . TRP A 1 122 ? 11.741 -6.132 -5.191 1.00 93.50 122 TRP A CA 1
ATOM 980 C C . TRP A 1 122 ? 13.210 -6.533 -5.101 1.00 93.50 122 TRP A C 1
ATOM 982 O O . TRP A 1 122 ? 13.811 -6.532 -4.027 1.00 93.50 122 TRP A O 1
ATOM 992 N N . ASN A 1 123 ? 13.790 -6.880 -6.240 1.00 91.38 123 ASN A N 1
ATOM 993 C CA . ASN A 1 123 ? 15.213 -7.157 -6.366 1.00 91.38 123 ASN A CA 1
ATOM 994 C C . ASN A 1 123 ? 15.747 -6.602 -7.695 1.00 91.38 123 ASN A C 1
ATOM 996 O O . ASN A 1 123 ? 14.984 -6.071 -8.510 1.00 91.38 123 ASN A O 1
ATOM 1000 N N . SER A 1 124 ? 17.060 -6.703 -7.891 1.00 87.12 124 SER A N 1
ATOM 1001 C CA . SER A 1 124 ? 17.761 -6.211 -9.080 1.00 87.12 124 SER A CA 1
ATOM 1002 C C . SER A 1 124 ? 17.777 -7.186 -10.261 1.00 87.12 124 SER A C 1
ATOM 1004 O O . SER A 1 124 ? 18.183 -6.782 -11.346 1.00 87.12 124 SER A O 1
ATOM 1006 N N . TYR A 1 125 ? 17.382 -8.448 -10.071 1.00 88.75 125 TYR A N 1
ATOM 1007 C CA . TYR A 1 125 ? 17.618 -9.524 -11.042 1.00 88.75 125 TYR A CA 1
ATOM 1008 C C . TYR A 1 125 ? 16.360 -10.016 -11.767 1.00 88.75 125 TYR A C 1
ATOM 1010 O O . TYR A 1 125 ? 16.476 -10.574 -12.853 1.00 88.75 125 TYR A O 1
ATOM 1018 N N . ASN A 1 126 ? 15.166 -9.824 -11.205 1.00 92.00 126 ASN A N 1
ATOM 1019 C CA . ASN A 1 126 ? 13.894 -10.116 -11.868 1.00 92.00 126 ASN A CA 1
ATOM 1020 C C . ASN A 1 126 ? 13.170 -8.820 -12.251 1.00 92.00 126 ASN A C 1
ATOM 1022 O O . ASN A 1 126 ? 13.626 -7.735 -11.904 1.00 92.00 126 ASN A O 1
ATOM 1026 N N . ASP A 1 127 ? 12.036 -8.912 -12.944 1.00 90.31 127 ASP A N 1
ATOM 1027 C CA . ASP A 1 127 ? 11.214 -7.747 -13.311 1.00 90.31 127 ASP A CA 1
ATOM 1028 C C . ASP A 1 127 ? 10.107 -7.439 -12.286 1.00 90.31 127 ASP A C 1
ATOM 1030 O O . ASP A 1 127 ? 9.357 -6.486 -12.437 1.00 90.31 127 ASP A O 1
ATOM 1034 N N . GLU A 1 128 ? 10.011 -8.207 -11.205 1.00 91.56 128 GLU A N 1
ATOM 1035 C CA . GLU A 1 128 ? 8.847 -8.171 -10.321 1.00 91.56 128 GLU A CA 1
ATOM 1036 C C . GLU A 1 128 ? 9.004 -7.143 -9.193 1.00 91.56 128 GLU A C 1
ATOM 1038 O O . GLU A 1 128 ? 10.074 -6.989 -8.583 1.00 91.56 128 GLU A O 1
ATOM 1043 N N . LEU A 1 129 ? 7.899 -6.455 -8.915 1.00 91.56 129 LEU A N 1
ATOM 1044 C CA . LEU A 1 129 ? 7.628 -5.694 -7.706 1.00 91.56 129 LEU A CA 1
ATOM 1045 C C . LEU A 1 129 ? 6.375 -6.285 -7.052 1.00 91.56 129 LEU A C 1
ATOM 1047 O O . LEU A 1 129 ? 5.289 -6.252 -7.622 1.00 91.56 129 LEU A O 1
ATOM 1051 N N . LEU A 1 130 ? 6.538 -6.804 -5.844 1.00 93.19 130 LEU A N 1
ATOM 1052 C CA . LEU A 1 130 ? 5.467 -7.334 -5.007 1.00 93.19 130 LEU A CA 1
ATOM 1053 C C . LEU A 1 130 ? 4.999 -6.248 -4.050 1.00 93.19 130 LEU A C 1
ATOM 1055 O O . LEU A 1 130 ? 5.815 -5.711 -3.296 1.00 93.19 130 LEU A O 1
ATOM 1059 N N . ILE A 1 131 ? 3.703 -5.967 -4.033 1.00 91.75 131 ILE A N 1
ATOM 1060 C CA . ILE A 1 131 ? 3.088 -5.008 -3.115 1.00 91.75 131 ILE A CA 1
ATOM 1061 C C . ILE A 1 131 ? 1.977 -5.734 -2.376 1.00 91.75 131 ILE A C 1
ATOM 1063 O O . ILE A 1 131 ? 1.052 -6.243 -2.997 1.00 91.75 131 ILE A O 1
ATOM 1067 N N . ARG A 1 132 ? 2.064 -5.778 -1.049 1.00 90.81 132 ARG A N 1
ATOM 1068 C CA . ARG A 1 132 ? 0.954 -6.219 -0.211 1.00 90.81 132 ARG A CA 1
ATOM 1069 C C . ARG A 1 132 ? 0.097 -5.012 0.141 1.00 90.81 132 ARG A C 1
ATOM 1071 O O . ARG A 1 132 ? 0.658 -4.014 0.595 1.00 90.81 132 ARG A O 1
ATOM 1078 N N . VAL A 1 133 ? -1.209 -5.124 -0.074 1.00 84.88 133 VAL A N 1
ATOM 1079 C CA . VAL A 1 133 ? -2.238 -4.108 0.207 1.00 84.88 133 VAL A CA 1
ATOM 1080 C C . VAL A 1 133 ? -3.222 -4.563 1.284 1.00 84.88 133 VAL A C 1
ATOM 1082 O O . VAL A 1 133 ? -3.156 -5.743 1.708 1.00 84.88 133 VAL A O 1
#

Solvent-accessible surface area (backbone atoms only — not comparable to full-atom values): 7630 Å² total; per-residue (Å²): 118,69,72,58,57,52,53,53,52,51,50,52,52,51,52,53,53,54,52,52,51,53,49,52,53,54,50,51,54,41,49,54,56,18,52,68,66,38,54,75,64,24,40,51,52,50,53,52,51,57,68,70,54,43,87,93,65,58,55,94,81,34,56,39,80,43,52,49,65,62,51,47,64,71,66,71,56,60,84,90,52,43,67,63,52,48,52,51,35,55,52,47,39,40,69,46,27,46,42,74,49,79,46,80,50,101,90,51,72,48,79,48,78,45,50,66,40,77,44,74,50,70,64,92,85,61,56,54,34,40,40,28,90

pLDDT: mean 84.23, std 7.29, range [54.62, 93.5]